Protein AF-A0A519MH51-F1 (afdb_monomer)

Sequence (73 aa):
AGDLMEKPGWIRMSIHPTTTNEEIQYVCESIRAMAQNHTEWALDYKYNPLSNEFIHTDAKPGSLDMVKQWFVL

pLDDT: mean 86.23, std 13.06, range [52.81, 98.5]

Secondary structure (DSSP, 8-state):
----TTS---------TT--HHHHHHHHHHHHHHHHHHHHHGGGEEEETTTTEEEETTPPPPSHHHHHHTT--

Structure (mmCIF, N/CA/C/O backbone):
data_AF-A0A519MH51-F1
#
_entry.id   AF-A0A519MH51-F1
#
loop_
_atom_site.group_PDB
_atom_site.id
_atom_site.type_symbol
_atom_site.label_atom_id
_atom_site.label_alt_id
_atom_site.label_comp_id
_atom_site.label_asym_id
_atom_site.label_entity_id
_atom_site.label_seq_id
_atom_site.pdbx_PDB_ins_code
_atom_site.Cartn_x
_atom_site.Cartn_y
_atom_site.Cartn_z
_atom_site.occupancy
_atom_site.B_iso_or_equiv
_atom_site.auth_seq_id
_atom_site.auth_comp_id
_atom_site.auth_asym_id
_atom_site.auth_atom_id
_atom_site.pdbx_PDB_model_num
ATOM 1 N N . ALA A 1 1 ? 21.307 -11.570 -3.906 1.00 52.81 1 ALA A N 1
ATOM 2 C CA . ALA A 1 1 ? 20.123 -10.713 -4.103 1.00 52.81 1 ALA A CA 1
ATOM 3 C C . ALA A 1 1 ? 18.929 -11.453 -3.518 1.00 52.81 1 ALA A C 1
ATOM 5 O O . ALA A 1 1 ? 18.849 -12.656 -3.725 1.00 52.81 1 ALA A O 1
ATOM 6 N N . GLY A 1 2 ? 18.114 -10.804 -2.686 1.00 56.31 2 GLY A N 1
ATOM 7 C CA . GLY A 1 2 ? 16.972 -11.460 -2.048 1.00 56.31 2 GLY A CA 1
ATOM 8 C C . GLY A 1 2 ? 15.751 -11.362 -2.947 1.00 56.31 2 GLY A C 1
ATOM 9 O O . GLY A 1 2 ? 15.251 -10.259 -3.132 1.00 56.31 2 GLY A O 1
ATOM 10 N N . ASP A 1 3 ? 15.297 -12.487 -3.489 1.00 56.22 3 ASP A N 1
ATOM 11 C CA . ASP A 1 3 ? 13.982 -12.573 -4.118 1.00 56.22 3 ASP A CA 1
ATOM 12 C C . ASP A 1 3 ? 12.917 -12.476 -3.013 1.00 56.22 3 ASP A C 1
ATOM 14 O O . ASP A 1 3 ? 12.924 -13.250 -2.051 1.00 56.22 3 ASP A O 1
ATOM 18 N N . LEU A 1 4 ? 12.071 -11.449 -3.082 1.00 61.91 4 LEU A N 1
ATOM 19 C CA . LEU A 1 4 ? 11.003 -11.223 -2.109 1.00 61.91 4 LEU A CA 1
ATOM 20 C C . LEU A 1 4 ? 9.677 -11.852 -2.534 1.00 61.91 4 LEU A C 1
ATOM 22 O O . LEU A 1 4 ? 8.759 -11.861 -1.718 1.00 61.91 4 LEU A O 1
ATOM 26 N N . MET A 1 5 ? 9.576 -12.407 -3.748 1.00 61.41 5 MET A N 1
ATOM 27 C CA . MET A 1 5 ? 8.356 -13.083 -4.200 1.00 61.41 5 MET A CA 1
ATOM 28 C C . MET A 1 5 ? 8.039 -14.318 -3.347 1.00 61.41 5 MET A C 1
ATOM 30 O O . MET A 1 5 ? 6.875 -14.659 -3.169 1.00 61.41 5 MET A O 1
ATOM 34 N N . GLU A 1 6 ? 9.061 -14.955 -2.767 1.00 59.69 6 GLU A N 1
ATOM 35 C CA . GLU A 1 6 ? 8.902 -16.155 -1.936 1.00 59.69 6 GLU A CA 1
ATOM 36 C C . GLU A 1 6 ? 8.759 -15.873 -0.434 1.00 59.69 6 GLU A C 1
ATOM 38 O O . GLU A 1 6 ? 8.490 -16.788 0.349 1.00 59.69 6 GLU A O 1
ATOM 43 N N . LYS A 1 7 ? 8.936 -14.623 0.015 1.00 60.44 7 LYS A N 1
ATOM 44 C CA . LYS A 1 7 ? 8.780 -14.297 1.436 1.00 60.44 7 LYS A CA 1
ATOM 45 C C . LYS A 1 7 ? 7.330 -13.920 1.723 1.00 60.44 7 LYS A C 1
ATOM 47 O O . LYS A 1 7 ? 6.826 -12.996 1.090 1.00 60.44 7 LYS A O 1
ATOM 52 N N . PRO A 1 8 ? 6.667 -14.545 2.716 1.00 63.31 8 PRO A N 1
ATOM 53 C CA . PRO A 1 8 ? 5.363 -14.075 3.156 1.00 63.31 8 PRO A CA 1
ATOM 54 C C . PRO A 1 8 ? 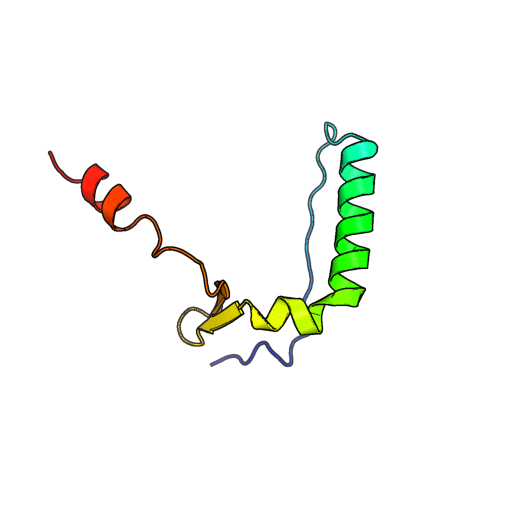5.480 -12.615 3.614 1.00 63.31 8 PRO A C 1
ATOM 56 O O . PRO A 1 8 ? 6.191 -12.297 4.572 1.00 63.31 8 PRO A O 1
ATOM 59 N N . GLY A 1 9 ? 4.829 -11.724 2.867 1.00 73.38 9 GLY A N 1
ATOM 60 C CA . GLY A 1 9 ? 4.802 -10.294 3.142 1.00 73.38 9 GLY A CA 1
ATOM 61 C C . GLY A 1 9 ? 3.898 -9.975 4.330 1.00 73.38 9 GLY A C 1
ATOM 62 O O . GLY A 1 9 ? 2.865 -10.610 4.527 1.00 73.38 9 GLY A O 1
ATOM 63 N N . TRP A 1 10 ? 4.274 -8.965 5.111 1.00 81.06 10 TRP A N 1
ATOM 64 C CA . TRP A 1 10 ? 3.449 -8.432 6.194 1.00 81.06 10 TRP A CA 1
ATOM 65 C C . TRP A 1 10 ? 3.105 -6.980 5.890 1.00 81.06 10 TRP A C 1
ATOM 67 O O . TRP A 1 10 ? 4.000 -6.165 5.662 1.00 81.06 10 TRP A O 1
ATOM 77 N N . ILE A 1 11 ? 1.816 -6.646 5.922 1.00 83.06 11 ILE A N 1
ATOM 78 C CA . ILE A 1 11 ? 1.356 -5.258 5.851 1.00 83.06 11 ILE A CA 1
ATOM 79 C C . ILE A 1 11 ? 1.189 -4.759 7.284 1.00 83.06 11 ILE A C 1
ATOM 81 O O . ILE A 1 11 ? 0.365 -5.272 8.040 1.00 83.06 11 ILE A O 1
ATOM 85 N N . ARG A 1 12 ? 1.981 -3.754 7.668 1.00 91.25 12 ARG A N 1
ATOM 86 C CA . ARG A 1 12 ? 1.832 -3.063 8.952 1.00 91.25 12 ARG A CA 1
ATOM 87 C C . ARG A 1 12 ? 1.031 -1.786 8.745 1.00 91.25 12 ARG A C 1
ATOM 89 O O . ARG A 1 12 ? 1.475 -0.902 8.018 1.00 91.25 12 ARG A O 1
ATOM 96 N N . MET A 1 13 ? -0.088 -1.667 9.447 1.00 90.06 13 MET A N 1
ATOM 97 C CA . MET A 1 13 ? -0.919 -0.467 9.457 1.00 90.06 13 MET A CA 1
ATOM 98 C C . MET A 1 13 ? -0.983 0.110 10.872 1.00 90.06 13 MET A C 1
ATOM 100 O O . MET A 1 13 ? -1.204 -0.627 11.830 1.00 90.06 13 MET A O 1
ATOM 104 N N . SER A 1 14 ? -0.788 1.422 10.996 1.00 94.44 14 SER A N 1
ATOM 105 C CA . SER A 1 14 ? -0.950 2.156 12.254 1.00 94.44 14 SER A CA 1
ATOM 106 C C . SER A 1 14 ? -2.233 2.975 12.189 1.00 94.44 14 SER A C 1
ATOM 108 O O . SER A 1 14 ? -2.443 3.697 11.219 1.00 94.44 14 SER A O 1
ATOM 110 N N . ILE A 1 15 ? -3.067 2.885 13.223 1.00 93.62 15 ILE A N 1
ATOM 111 C CA . ILE A 1 15 ? -4.309 3.655 13.352 1.00 93.62 15 ILE A CA 1
ATOM 112 C C . ILE A 1 15 ? -4.114 4.682 14.468 1.00 93.62 15 ILE A C 1
ATOM 114 O O . ILE A 1 15 ? -3.590 4.346 15.532 1.00 93.62 15 ILE A O 1
ATOM 118 N N . HIS A 1 16 ? -4.509 5.931 14.224 1.00 96.00 16 HIS A N 1
ATOM 119 C CA . HIS A 1 16 ? -4.408 7.001 15.213 1.00 96.00 16 HIS A CA 1
ATOM 120 C C . HIS A 1 16 ? -5.735 7.142 15.981 1.00 96.00 16 HIS A C 1
ATOM 122 O O . HIS A 1 16 ? -6.792 6.897 15.403 1.00 96.00 16 HIS A O 1
ATOM 128 N N . PRO A 1 17 ? -5.739 7.602 17.246 1.00 95.44 17 PRO A N 1
ATOM 129 C CA . PRO A 1 17 ? -6.978 7.839 17.998 1.00 95.44 17 PRO A CA 1
ATOM 130 C C . PRO A 1 17 ? -7.952 8.853 17.376 1.00 95.44 17 PRO A C 1
ATOM 132 O O . PRO A 1 17 ? -9.085 8.961 17.828 1.00 95.44 17 PRO A O 1
ATOM 135 N N . THR A 1 18 ? -7.516 9.615 16.371 1.00 97.44 18 THR A N 1
ATOM 136 C CA . THR A 1 18 ? -8.369 10.552 15.622 1.00 97.44 18 THR A CA 1
ATOM 137 C C . THR A 1 18 ? -8.949 9.948 14.346 1.00 97.44 18 THR A C 1
ATOM 139 O O . THR A 1 18 ? -9.658 10.651 13.637 1.00 97.44 18 THR A O 1
ATOM 142 N N . THR A 1 19 ? -8.633 8.690 14.023 1.00 97.31 19 THR A N 1
ATOM 143 C CA . THR A 1 19 ? -9.241 7.993 12.890 1.00 97.31 19 THR A CA 1
ATOM 144 C C . THR A 1 19 ? -10.689 7.653 13.235 1.00 97.31 19 THR A C 1
ATOM 146 O O . THR A 1 19 ? -10.971 6.990 14.233 1.00 97.31 19 THR A O 1
ATOM 149 N N . THR A 1 20 ? -11.601 8.143 12.411 1.00 98.12 20 THR A N 1
ATOM 150 C CA . THR A 1 20 ? -13.049 7.971 12.537 1.00 98.12 20 THR A CA 1
ATOM 151 C C . THR A 1 20 ? -13.494 6.568 12.126 1.00 98.12 20 THR A C 1
ATOM 153 O O . THR A 1 20 ? -12.778 5.836 11.438 1.00 98.12 20 THR A O 1
ATOM 156 N N . ASN A 1 21 ? -14.710 6.184 12.520 1.00 97.81 21 ASN A N 1
ATOM 157 C CA . ASN A 1 21 ? -15.275 4.891 12.129 1.00 97.81 21 ASN A CA 1
ATOM 158 C C . ASN A 1 21 ? -15.465 4.797 10.611 1.00 97.81 21 ASN A C 1
ATOM 160 O O . ASN A 1 21 ? -15.247 3.738 10.028 1.00 97.81 21 ASN A O 1
ATOM 164 N N . GLU A 1 22 ? -15.840 5.901 9.972 1.00 98.44 22 GLU A N 1
ATOM 165 C CA . GLU A 1 22 ? -16.033 5.997 8.529 1.00 98.44 22 GLU A CA 1
ATOM 166 C C . GLU A 1 22 ? -14.713 5.768 7.780 1.00 98.44 22 GLU A C 1
ATOM 168 O O . GLU A 1 22 ? -14.679 5.022 6.800 1.00 98.44 22 GLU A O 1
ATOM 173 N N . GLU A 1 23 ? -13.607 6.334 8.272 1.00 98.06 23 GLU A N 1
ATOM 174 C CA . GLU A 1 23 ? -12.269 6.098 7.715 1.00 98.06 23 GLU A CA 1
ATOM 175 C C . GLU A 1 23 ? -11.822 4.641 7.901 1.00 98.06 23 GLU A C 1
ATOM 177 O O . GLU A 1 23 ? -11.286 4.040 6.969 1.00 98.06 23 GLU A O 1
ATOM 182 N N . ILE A 1 24 ? -12.084 4.031 9.065 1.00 97.19 24 ILE A N 1
ATOM 183 C CA . ILE A 1 24 ? -11.798 2.603 9.279 1.00 97.19 24 ILE A CA 1
ATOM 184 C C . ILE A 1 24 ? -12.640 1.722 8.357 1.00 97.19 24 ILE A C 1
ATOM 186 O O . ILE A 1 24 ? -12.114 0.778 7.764 1.00 97.19 24 ILE A O 1
ATOM 190 N N . GLN A 1 25 ? -13.923 2.035 8.184 1.00 98.12 25 GLN A N 1
ATOM 191 C CA . GLN A 1 25 ? -14.793 1.302 7.271 1.00 98.12 25 GLN A CA 1
ATOM 192 C C . GLN A 1 25 ? -14.269 1.384 5.833 1.00 98.12 25 GLN A C 1
ATOM 194 O O . GLN A 1 25 ? -14.214 0.367 5.141 1.00 98.12 25 GLN A O 1
ATOM 199 N N . TYR A 1 26 ? -13.821 2.566 5.402 1.00 98.06 26 TYR A N 1
ATOM 200 C CA . TYR A 1 26 ? -13.206 2.752 4.091 1.00 98.06 26 TYR A CA 1
ATOM 201 C C . TYR A 1 26 ? -11.947 1.892 3.913 1.00 98.06 26 TYR A C 1
ATOM 203 O O . TYR A 1 26 ? -11.784 1.242 2.879 1.00 98.06 26 TYR A O 1
ATOM 211 N N . VAL A 1 27 ? -11.080 1.830 4.928 1.00 96.62 27 VAL A N 1
ATOM 212 C CA . VAL A 1 27 ? -9.887 0.969 4.914 1.00 96.62 27 VAL A CA 1
ATOM 213 C C . VAL A 1 27 ? -10.270 -0.507 4.784 1.00 96.62 27 VAL A C 1
ATOM 215 O O . VAL A 1 27 ? -9.710 -1.209 3.942 1.00 96.62 27 VAL A O 1
ATOM 218 N N . CYS A 1 28 ? -11.242 -0.980 5.567 1.00 96.81 28 CYS A N 1
ATOM 219 C CA . CYS A 1 28 ? -11.710 -2.366 5.517 1.00 96.81 28 CYS A CA 1
ATOM 220 C C . CYS A 1 28 ? -12.247 -2.742 4.129 1.00 96.81 28 CYS A C 1
ATOM 222 O O . CYS A 1 28 ? -11.854 -3.770 3.572 1.00 96.81 28 CYS A O 1
ATOM 224 N N . GLU A 1 29 ? -13.103 -1.902 3.545 1.00 98.50 29 GLU A N 1
ATOM 225 C CA . GLU A 1 29 ? -13.643 -2.144 2.203 1.00 98.50 29 GLU A CA 1
ATOM 226 C C . GLU A 1 29 ? -12.556 -2.060 1.123 1.00 98.50 29 GLU A C 1
ATOM 228 O O . GLU A 1 29 ? -12.538 -2.880 0.206 1.00 98.50 29 GLU A O 1
ATOM 233 N N . SER A 1 30 ? -11.578 -1.166 1.277 1.00 97.44 30 SER A N 1
ATOM 234 C CA . SER A 1 30 ? -10.429 -1.074 0.368 1.00 97.44 30 SER A CA 1
ATOM 235 C C . SER A 1 30 ? -9.554 -2.330 0.404 1.00 97.44 30 SER A C 1
ATOM 237 O O . SER A 1 30 ? -9.135 -2.814 -0.645 1.00 97.44 30 SER A O 1
ATOM 239 N N . ILE A 1 31 ? -9.307 -2.909 1.586 1.00 96.38 31 ILE A N 1
ATOM 240 C CA . ILE A 1 31 ? -8.554 -4.168 1.718 1.00 96.38 31 ILE A CA 1
ATOM 241 C C . ILE A 1 31 ? -9.317 -5.322 1.059 1.00 96.38 31 ILE A C 1
ATOM 243 O O . ILE A 1 31 ? -8.712 -6.131 0.355 1.00 96.38 31 ILE A O 1
ATOM 247 N N . ARG A 1 32 ? -10.643 -5.392 1.246 1.00 98.06 32 ARG A N 1
ATOM 248 C CA . ARG A 1 32 ? -11.491 -6.402 0.591 1.00 98.06 32 ARG A CA 1
ATOM 249 C C . ARG A 1 32 ? -11.450 -6.263 -0.927 1.00 98.06 32 ARG A C 1
ATOM 251 O O . ARG A 1 32 ? -11.252 -7.262 -1.614 1.00 98.06 32 ARG A O 1
ATOM 258 N N . ALA A 1 33 ? -11.587 -5.040 -1.435 1.00 98.38 33 ALA A N 1
ATOM 259 C CA . ALA A 1 33 ? -11.509 -4.757 -2.861 1.00 98.38 33 ALA A CA 1
ATOM 260 C C . ALA A 1 33 ? -10.125 -5.107 -3.428 1.00 98.38 33 ALA A C 1
ATOM 262 O O . ALA A 1 33 ? -10.048 -5.770 -4.458 1.00 98.38 33 ALA A O 1
ATOM 263 N N . MET A 1 34 ? -9.042 -4.749 -2.732 1.00 95.88 34 MET A N 1
ATOM 264 C CA . MET A 1 34 ? -7.682 -5.124 -3.123 1.00 95.88 34 MET A CA 1
ATOM 265 C C . MET A 1 34 ? -7.532 -6.643 -3.183 1.00 95.88 34 MET A C 1
ATOM 267 O O . MET A 1 34 ? -7.125 -7.161 -4.214 1.00 95.88 34 MET A O 1
ATOM 271 N N . ALA A 1 35 ? -7.948 -7.380 -2.151 1.00 95.38 35 ALA A N 1
ATOM 272 C CA . ALA A 1 35 ? -7.859 -8.840 -2.155 1.00 95.38 35 ALA A CA 1
ATOM 273 C C . ALA A 1 35 ? -8.606 -9.472 -3.346 1.00 95.38 35 ALA A C 1
ATOM 275 O O . ALA A 1 35 ? -8.107 -10.419 -3.952 1.00 95.38 35 ALA A O 1
ATOM 276 N N . GLN A 1 36 ? -9.766 -8.923 -3.716 1.00 98.25 36 GLN A N 1
ATOM 277 C CA . GLN A 1 36 ? -10.573 -9.398 -4.844 1.00 98.25 36 GLN A CA 1
ATOM 278 C C . GLN A 1 36 ? -9.985 -9.042 -6.216 1.00 98.25 36 GLN A C 1
ATOM 280 O O . GLN A 1 36 ? -10.129 -9.828 -7.147 1.00 98.25 36 GLN A O 1
ATOM 285 N N . ASN A 1 37 ? -9.331 -7.885 -6.345 1.00 98.00 37 ASN A N 1
ATOM 286 C CA . ASN A 1 37 ? -8.914 -7.328 -7.636 1.00 98.00 37 ASN A CA 1
ATOM 287 C C . ASN A 1 37 ? -7.388 -7.289 -7.840 1.00 98.00 37 ASN A C 1
ATOM 289 O O . ASN A 1 37 ? -6.936 -6.840 -8.889 1.00 98.00 37 ASN A O 1
ATOM 293 N N . HIS A 1 38 ? -6.583 -7.757 -6.877 1.00 94.38 38 HIS A N 1
ATOM 294 C CA . HIS A 1 38 ? -5.122 -7.595 -6.885 1.00 94.38 38 HIS A CA 1
ATOM 295 C C . HIS A 1 38 ? -4.444 -8.112 -8.158 1.00 94.38 38 HIS A C 1
ATOM 297 O O . HIS A 1 38 ? -3.439 -7.546 -8.567 1.00 94.38 38 HIS A O 1
ATOM 303 N N . THR A 1 39 ? -4.962 -9.173 -8.786 1.00 95.94 39 THR A N 1
ATOM 304 C CA . THR A 1 39 ? -4.389 -9.711 -10.028 1.00 95.94 39 THR A CA 1
ATOM 305 C C . THR A 1 39 ? -4.494 -8.711 -11.175 1.00 95.94 39 THR A C 1
ATOM 307 O O . THR A 1 39 ? -3.529 -8.542 -11.911 1.00 95.94 39 THR A O 1
ATOM 310 N N . GLU A 1 40 ? -5.635 -8.031 -11.293 1.00 98.12 40 GLU A N 1
ATOM 311 C CA . GLU A 1 40 ? -5.851 -6.999 -12.309 1.00 98.12 40 GLU A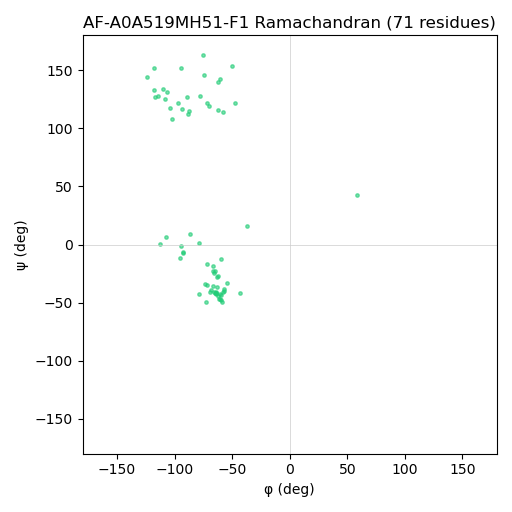 CA 1
ATOM 312 C C . GLU A 1 40 ? -5.059 -5.738 -11.961 1.00 98.12 40 GLU A C 1
ATOM 314 O O . GLU A 1 40 ? -4.274 -5.251 -12.765 1.00 98.12 40 GLU A O 1
ATOM 319 N N . TRP A 1 41 ? -5.180 -5.255 -10.721 1.00 96.88 41 TRP A N 1
ATOM 320 C CA . TRP A 1 41 ? -4.498 -4.031 -10.282 1.00 96.88 41 TRP A CA 1
ATOM 321 C C . TRP A 1 41 ? -2.970 -4.161 -10.276 1.00 96.88 41 TRP A C 1
ATOM 323 O O . TRP A 1 41 ? -2.268 -3.159 -10.360 1.00 96.88 41 TRP A O 1
ATOM 333 N N . ALA A 1 42 ? -2.424 -5.377 -10.200 1.00 94.25 42 ALA A N 1
ATOM 334 C CA . ALA A 1 42 ? -0.987 -5.602 -10.327 1.00 94.25 42 ALA A CA 1
ATOM 335 C C . ALA A 1 42 ? -0.451 -5.274 -11.732 1.00 94.25 42 ALA A C 1
ATOM 337 O O . ALA A 1 42 ? 0.732 -4.956 -11.857 1.00 94.25 42 ALA A O 1
ATOM 338 N N . LEU A 1 43 ? -1.289 -5.324 -12.776 1.00 96.19 43 LEU A N 1
ATOM 339 C CA . LEU A 1 43 ? -0.889 -5.022 -14.157 1.00 96.19 43 LEU A CA 1
ATOM 340 C C . LEU A 1 43 ? -0.508 -3.548 -14.346 1.00 96.19 43 LEU A C 1
ATOM 342 O O . LEU A 1 43 ? 0.283 -3.220 -15.234 1.00 96.19 43 LEU A O 1
ATOM 346 N N . ASP A 1 44 ? -0.999 -2.682 -13.463 1.00 96.81 44 ASP A N 1
ATOM 347 C CA . ASP A 1 44 ? -0.680 -1.258 -13.449 1.00 96.81 44 ASP A C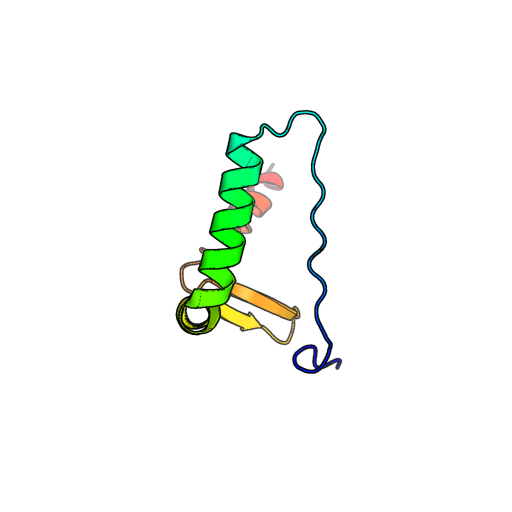A 1
ATOM 348 C C . ASP A 1 44 ? 0.685 -0.959 -12.817 1.00 96.81 44 ASP A C 1
ATOM 350 O O . ASP A 1 44 ? 1.091 0.199 -12.743 1.00 96.81 44 ASP A O 1
ATOM 354 N N . TYR A 1 45 ? 1.439 -1.973 -12.380 1.00 94.00 45 TYR A N 1
ATOM 355 C CA . TYR A 1 45 ? 2.737 -1.799 -11.733 1.00 94.00 45 TYR A CA 1
ATOM 356 C C . TYR A 1 45 ? 3.852 -2.575 -12.437 1.00 94.00 45 TYR A C 1
ATOM 358 O O . TYR A 1 45 ? 3.690 -3.697 -12.911 1.00 94.00 45 TYR A O 1
ATOM 366 N N . LYS A 1 46 ? 5.049 -1.980 -12.456 1.00 92.38 46 LYS A N 1
ATOM 367 C CA . LYS A 1 46 ? 6.291 -2.605 -12.922 1.00 92.38 46 LYS A CA 1
ATOM 368 C C . LYS A 1 46 ? 7.262 -2.767 -11.761 1.00 92.38 46 LYS A C 1
ATOM 370 O O . LYS A 1 46 ? 7.569 -1.800 -11.065 1.00 92.38 46 LYS A O 1
ATOM 375 N N . TYR A 1 47 ? 7.772 -3.982 -11.580 1.00 89.19 47 TYR A N 1
ATOM 376 C CA . TYR A 1 47 ? 8.798 -4.273 -10.583 1.00 89.19 47 TYR A CA 1
ATOM 377 C C . TYR A 1 47 ? 10.182 -3.821 -11.064 1.00 89.19 47 TYR A C 1
ATOM 379 O O . TYR A 1 47 ? 10.623 -4.190 -12.154 1.00 89.19 47 TYR A O 1
ATOM 387 N N . ASN A 1 48 ? 10.882 -3.046 -10.236 1.00 87.56 48 ASN A N 1
ATOM 388 C CA . ASN A 1 48 ? 12.281 -2.690 -10.422 1.00 87.56 48 ASN A CA 1
ATOM 389 C C . ASN A 1 48 ? 13.160 -3.538 -9.483 1.00 87.56 48 ASN A C 1
ATOM 391 O O . ASN A 1 48 ? 13.194 -3.263 -8.284 1.00 87.56 48 ASN A O 1
ATOM 395 N N . PRO A 1 49 ? 13.926 -4.520 -9.993 1.00 84.38 49 PRO A N 1
ATOM 396 C CA . PRO A 1 49 ? 14.750 -5.394 -9.156 1.00 84.38 49 PRO A CA 1
ATOM 397 C C . PRO A 1 49 ? 15.979 -4.699 -8.552 1.00 84.38 49 PRO A C 1
ATOM 399 O O . PRO A 1 49 ? 16.571 -5.224 -7.612 1.00 84.38 49 PRO A O 1
ATOM 402 N N . LEU A 1 50 ? 16.389 -3.537 -9.078 1.00 85.12 50 LEU A N 1
ATOM 403 C CA . LEU A 1 50 ? 17.550 -2.799 -8.570 1.00 85.12 50 LEU A CA 1
ATOM 404 C C . LEU A 1 50 ? 17.215 -2.025 -7.294 1.00 85.12 50 LEU A C 1
ATOM 406 O O . LEU A 1 50 ? 18.013 -2.026 -6.360 1.00 85.12 50 LEU A O 1
ATOM 410 N N . SER A 1 51 ? 16.048 -1.373 -7.256 1.00 85.25 51 SER A N 1
ATOM 411 C CA . SER A 1 51 ? 15.559 -0.662 -6.065 1.00 85.25 51 SER A CA 1
ATOM 412 C C . SER A 1 51 ? 14.609 -1.498 -5.210 1.00 85.25 51 SER A C 1
ATOM 414 O O . SER A 1 51 ? 14.348 -1.141 -4.064 1.00 85.25 51 SER A O 1
ATOM 416 N N . ASN A 1 52 ? 14.143 -2.635 -5.735 1.00 81.88 52 ASN A N 1
ATOM 417 C CA . ASN A 1 52 ? 13.131 -3.488 -5.125 1.00 81.88 52 ASN A CA 1
ATOM 418 C C . ASN A 1 52 ? 11.806 -2.739 -4.869 1.00 81.88 52 ASN A C 1
ATOM 420 O O . ASN A 1 52 ? 11.171 -2.872 -3.824 1.00 81.88 52 ASN A O 1
ATOM 424 N N . GLU A 1 53 ? 11.392 -1.939 -5.849 1.00 86.19 53 GLU A N 1
ATOM 425 C CA . GLU A 1 53 ? 10.173 -1.130 -5.801 1.00 86.19 53 GLU A CA 1
ATOM 426 C C . GLU A 1 53 ? 9.197 -1.543 -6.901 1.00 86.19 53 GLU A C 1
ATOM 428 O O . GLU A 1 53 ? 9.597 -1.998 -7.973 1.00 86.19 53 GLU A O 1
ATOM 433 N N . PHE A 1 54 ? 7.907 -1.340 -6.645 1.00 88.06 54 PHE A N 1
ATOM 434 C CA . PHE A 1 54 ? 6.852 -1.457 -7.645 1.00 88.06 54 PHE A CA 1
ATOM 435 C C . PHE A 1 54 ? 6.421 -0.051 -8.051 1.00 88.06 54 PHE A C 1
ATOM 437 O O . PHE A 1 54 ? 5.949 0.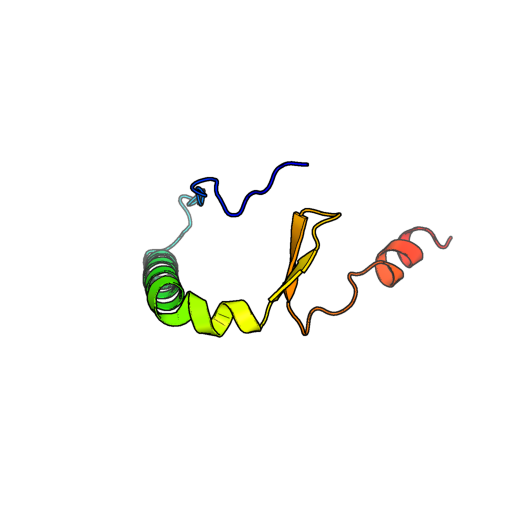724 -7.220 1.00 88.06 54 PHE A O 1
ATOM 444 N N . ILE A 1 55 ? 6.608 0.289 -9.323 1.00 90.69 55 ILE A N 1
ATOM 445 C CA . ILE A 1 55 ? 6.340 1.624 -9.862 1.00 90.69 55 ILE A CA 1
ATOM 446 C C . ILE A 1 55 ? 5.093 1.540 -10.732 1.00 90.69 55 ILE A C 1
ATOM 448 O O . ILE A 1 55 ? 5.043 0.721 -11.650 1.00 90.69 55 ILE A O 1
ATOM 452 N N . HIS A 1 56 ? 4.100 2.382 -10.449 1.00 94.00 56 HIS A N 1
ATOM 453 C CA . HIS A 1 56 ? 2.893 2.458 -11.269 1.00 94.00 56 HIS A CA 1
ATOM 454 C C . HIS A 1 56 ? 3.252 2.869 -12.709 1.00 94.00 56 HIS A C 1
ATOM 456 O O . HIS A 1 56 ? 4.133 3.703 -12.918 1.00 94.00 56 HIS A O 1
ATOM 462 N N . THR A 1 57 ? 2.581 2.313 -13.712 1.00 92.50 57 THR A N 1
ATOM 463 C CA . THR A 1 57 ? 2.831 2.566 -15.143 1.00 92.50 57 THR A CA 1
ATOM 464 C C . THR A 1 57 ? 2.695 4.044 -15.503 1.00 92.50 57 THR A C 1
ATOM 466 O O . THR A 1 57 ? 3.548 4.578 -16.210 1.00 92.50 57 THR A O 1
ATOM 469 N N . ASP A 1 58 ? 1.691 4.714 -14.937 1.00 91.88 58 ASP A N 1
ATOM 470 C CA . ASP A 1 58 ? 1.466 6.162 -15.070 1.00 91.88 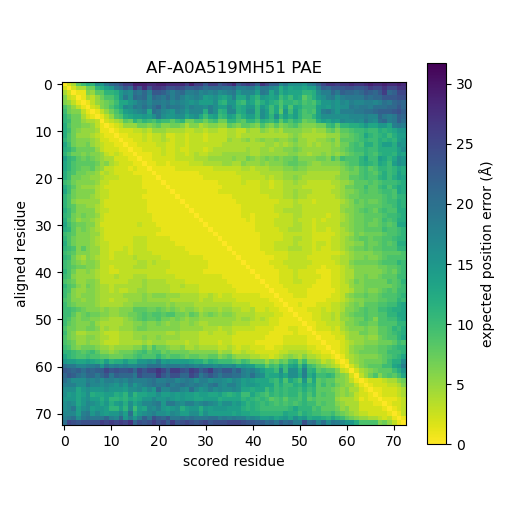58 ASP A CA 1
ATOM 471 C C . ASP A 1 58 ? 2.217 7.025 -14.039 1.00 91.88 58 ASP A C 1
ATOM 473 O O . ASP A 1 58 ? 1.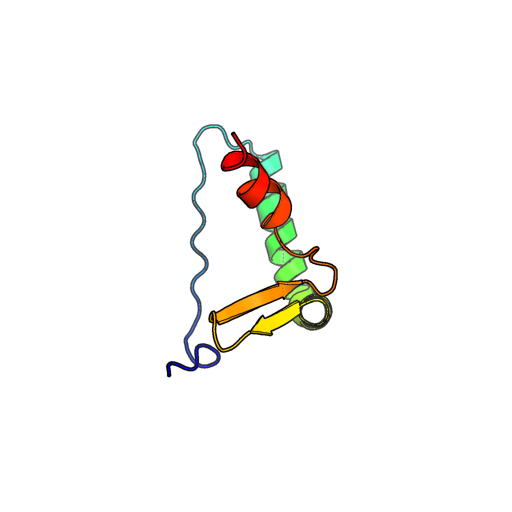974 8.234 -13.932 1.00 91.88 58 ASP A O 1
ATOM 477 N N . ALA A 1 59 ? 3.124 6.438 -13.247 1.00 85.81 59 ALA A N 1
ATOM 478 C CA . ALA A 1 59 ? 3.924 7.214 -12.310 1.00 85.81 59 ALA A CA 1
ATOM 479 C C . ALA A 1 59 ? 4.781 8.217 -13.088 1.00 85.81 59 ALA A C 1
ATOM 481 O O . ALA A 1 59 ? 5.675 7.857 -13.857 1.00 85.81 59 ALA A O 1
ATOM 482 N N . LYS A 1 60 ? 4.526 9.508 -12.866 1.00 79.62 60 LYS A N 1
ATOM 483 C CA . LYS A 1 60 ? 5.402 10.556 -13.385 1.00 79.62 60 LYS A CA 1
ATOM 484 C C . LYS A 1 60 ? 6.783 10.375 -12.753 1.00 79.62 60 LYS A C 1
ATOM 486 O O . LYS A 1 60 ? 6.841 10.087 -11.553 1.00 79.62 60 LYS A O 1
ATOM 491 N N . PRO A 1 61 ? 7.878 10.563 -13.517 1.00 67.50 61 PRO A N 1
ATOM 492 C CA . PRO A 1 61 ? 9.214 10.598 -12.949 1.00 67.50 61 PRO A CA 1
ATOM 493 C C . PRO A 1 61 ? 9.178 11.512 -11.735 1.00 67.50 61 PRO A C 1
ATOM 495 O O . PRO A 1 61 ? 8.729 12.659 -11.831 1.00 67.50 61 PRO A O 1
ATOM 498 N N . GLY A 1 62 ? 9.544 10.946 -10.583 1.00 67.12 62 GLY A N 1
ATOM 499 C CA . GLY A 1 62 ? 9.522 11.662 -9.324 1.00 67.12 62 GLY A CA 1
ATOM 500 C C . GLY A 1 62 ? 10.250 12.988 -9.471 1.00 67.12 62 GLY A C 1
ATOM 501 O O . GLY A 1 62 ? 11.128 13.136 -10.320 1.00 67.12 62 GLY A O 1
ATOM 502 N N . SER A 1 63 ? 9.838 13.917 -8.622 1.00 63.56 63 SER A N 1
ATOM 503 C CA . SER A 1 63 ? 10.263 15.293 -8.374 1.00 63.56 63 SER A CA 1
ATOM 504 C C . SER A 1 63 ? 11.760 15.639 -8.461 1.00 63.56 63 SER A C 1
ATOM 506 O O . SER A 1 63 ? 12.123 16.702 -7.995 1.00 63.56 63 SER A O 1
ATOM 508 N N . LEU A 1 64 ? 12.647 14.839 -9.051 1.00 69.25 64 LEU A N 1
ATOM 509 C CA . LEU A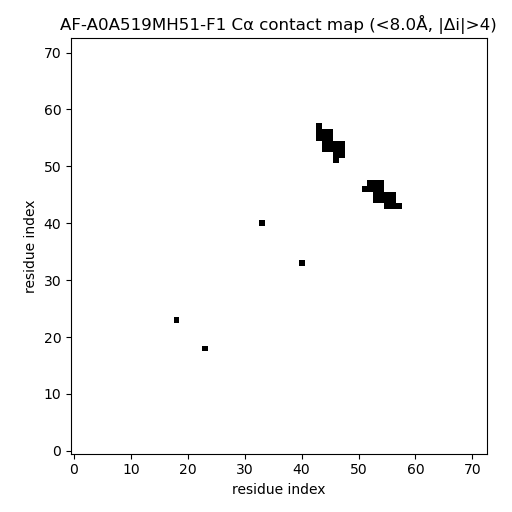 1 64 ? 14.047 15.150 -9.337 1.00 69.25 64 LEU A CA 1
ATOM 510 C C . LEU A 1 64 ? 14.227 16.561 -9.885 1.00 69.25 64 LEU A C 1
ATOM 512 O O . LEU A 1 64 ? 15.128 17.256 -9.440 1.00 69.25 64 LEU A O 1
ATOM 516 N N . ASP A 1 65 ? 13.362 17.017 -10.788 1.00 72.50 65 ASP A N 1
ATOM 517 C CA . ASP A 1 65 ? 13.456 18.387 -11.295 1.00 72.50 65 ASP A 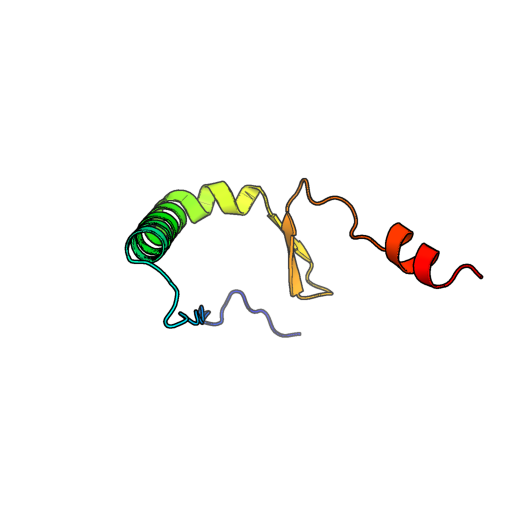CA 1
ATOM 518 C C . ASP A 1 65 ? 13.029 19.435 -10.254 1.00 72.50 65 ASP A C 1
ATOM 520 O O . ASP A 1 65 ? 13.672 20.474 -10.141 1.00 72.50 65 ASP A O 1
ATOM 524 N N . MET A 1 66 ? 12.040 19.135 -9.408 1.00 78.75 66 MET A N 1
ATOM 525 C CA . MET A 1 66 ? 11.672 19.966 -8.250 1.00 78.75 66 MET A CA 1
ATOM 526 C C . MET A 1 66 ? 12.763 19.959 -7.161 1.00 78.75 66 MET A C 1
ATOM 528 O O . MET A 1 66 ? 13.062 20.995 -6.583 1.00 78.75 66 MET A O 1
ATOM 532 N N . VAL A 1 67 ? 13.397 18.817 -6.894 1.00 81.44 67 VAL A N 1
ATOM 533 C CA . VAL A 1 67 ? 14.483 18.674 -5.916 1.00 81.44 67 VAL A CA 1
ATOM 534 C C . VAL A 1 67 ? 15.727 19.401 -6.413 1.00 81.44 67 VAL A C 1
ATOM 536 O O . VAL A 1 67 ? 16.363 20.101 -5.636 1.00 81.44 67 VAL A O 1
ATOM 539 N N . LYS A 1 68 ? 16.051 19.314 -7.710 1.00 84.38 68 LYS A N 1
ATOM 540 C CA . LYS A 1 68 ? 17.131 20.108 -8.317 1.00 84.38 68 LYS A CA 1
ATOM 541 C C . LYS A 1 68 ? 16.899 21.606 -8.121 1.00 84.38 68 LYS A C 1
ATOM 543 O O . LYS A 1 68 ? 17.854 22.311 -7.820 1.00 84.38 68 LYS A O 1
ATOM 548 N N . GLN A 1 69 ? 15.655 22.082 -8.240 1.00 85.44 69 GLN A N 1
ATOM 549 C CA . GLN A 1 69 ? 15.319 23.495 -8.021 1.00 85.44 69 GLN A CA 1
ATOM 550 C C . GLN A 1 69 ? 15.591 23.972 -6.590 1.00 85.44 69 GLN A C 1
ATOM 552 O O . GLN A 1 69 ? 15.897 25.144 -6.409 1.00 85.44 69 GLN A O 1
ATOM 557 N N . TRP A 1 70 ? 15.552 23.098 -5.581 1.00 88.12 70 TRP A N 1
ATOM 558 C CA . TRP A 1 70 ? 15.895 23.477 -4.202 1.00 88.12 70 TRP A CA 1
ATOM 559 C C . TRP A 1 70 ? 17.374 23.839 -4.015 1.00 88.12 70 TRP A C 1
ATOM 561 O O . TRP A 1 70 ? 17.721 24.482 -3.028 1.00 88.12 70 TRP A O 1
ATOM 571 N N . PHE A 1 71 ? 18.238 23.427 -4.948 1.00 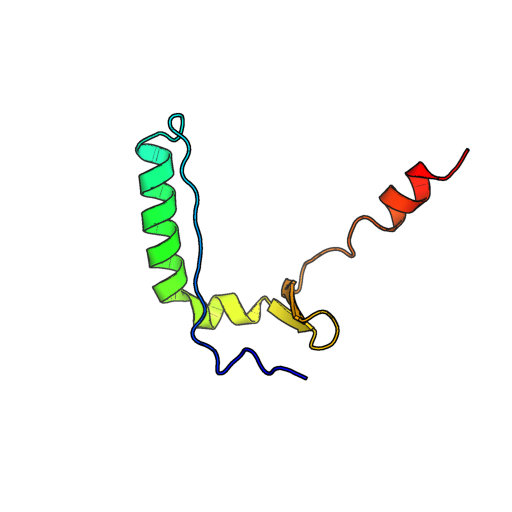87.94 71 PHE A N 1
ATOM 572 C CA . PHE A 1 71 ? 19.680 23.679 -4.912 1.00 87.94 71 PHE A CA 1
ATOM 573 C C . PHE A 1 71 ? 20.137 24.728 -5.937 1.00 87.94 71 PHE A C 1
ATOM 575 O O . PHE A 1 71 ? 21.340 24.934 -6.096 1.00 87.94 71 PHE A O 1
ATOM 582 N N . VAL A 1 72 ? 19.205 25.388 -6.635 1.00 82.81 72 VAL A N 1
ATOM 583 C CA . VAL A 1 72 ? 19.512 26.553 -7.474 1.00 82.81 72 VAL A CA 1
ATOM 584 C C . VAL A 1 72 ? 19.452 27.800 -6.585 1.00 82.81 72 VAL A C 1
ATOM 586 O O . VAL A 1 72 ? 18.396 28.111 -6.040 1.00 82.81 72 VAL A O 1
ATOM 589 N N . LEU A 1 73 ? 20.606 28.454 -6.412 1.00 63.91 73 LEU A N 1
ATOM 590 C CA . LEU A 1 73 ? 20.781 29.732 -5.703 1.00 63.91 73 LEU A CA 1
ATOM 591 C C . LEU A 1 73 ? 20.235 30.915 -6.509 1.00 63.91 73 LEU A C 1
ATOM 593 O O . LEU A 1 73 ? 20.463 30.932 -7.741 1.00 63.91 73 LEU A O 1
#

Nearest PDB structures (foldseek):
  8b6h-assembly1_Df  TM=2.295E-01  e=8.572E-01  Tetrahymena thermophila SB210
  7zuw-assembly1_CA  TM=3.607E-01  e=9.092E+00  Saccharomyces cerevisiae

Solvent-accessible surface area (backbone atoms only — not comparable to full-atom values): 4890 Å² total; per-residue (Å²): 134,85,76,61,91,82,48,89,80,80,89,86,83,86,84,59,97,82,65,47,70,69,58,51,50,50,51,54,53,49,52,53,51,43,72,77,40,43,78,64,62,47,71,49,43,45,79,38,84,88,80,70,44,74,43,50,72,85,58,69,83,69,59,59,70,62,57,53,53,76,73,62,130

Mean predicted aligned error: 7.47 Å

Radius of gyration: 17.4 Å; Cα contacts (8 Å, |Δi|>4): 20; chains: 1; bounding box: 37×46×33 Å

Foldseek 3Di:
DDDCVPPPDDDDDDDDPPQDPVNVVVVVVVVVVCVVCVVVVLVQWDADPVVRDTAGVPDDDPCPVVVVVVPDD